Protein AF-A0A2V6XPP9-F1 (afdb_monomer_lite)

Secondary structure (DSSP, 8-state):
-HHHHHHHHHHH--SSSPPP-SEEE-TTGGGSHHHHHHHTT--TT--EEE-TTTT--

Sequence (57 aa):
AAQKLRERVAAEIKTTFASTYTKEISLAEALRIEEIAVYGQQATGGKYLINPNKGLR

Foldseek 3Di:
DVVVVVVVVVVPCPDPPDDDEPEEEEPVRCPDPVNCVQVVVVDVRHHYHYDNCVPPD

Radius of gyration: 18.27 Å; chains: 1; bounding box: 43×15×49 Å

pLDDT: mean 90.43, std 6.63, range [68.38, 96.81]

Structure (mmCIF, N/CA/C/O backbone):
data_AF-A0A2V6XPP9-F1
#
_entry.id   AF-A0A2V6XPP9-F1
#
loop_
_atom_site.group_PDB
_atom_site.id
_atom_site.type_symbol
_atom_site.label_atom_id
_atom_site.label_alt_id
_atom_site.label_comp_id
_atom_site.label_asym_id
_atom_site.label_entity_id
_atom_site.label_seq_id
_atom_site.pdbx_PDB_ins_code
_atom_site.Cartn_x
_atom_site.Cartn_y
_atom_site.Cartn_z
_atom_site.occupancy
_atom_site.B_iso_or_equiv
_atom_site.auth_seq_id
_atom_site.auth_comp_id
_atom_site.auth_asym_id
_atom_site.auth_atom_id
_atom_site.pdbx_PDB_model_num
ATOM 1 N N . ALA A 1 1 ? -20.987 6.673 32.891 1.00 73.50 1 ALA A N 1
ATOM 2 C CA . ALA A 1 1 ? -21.370 6.881 31.474 1.00 73.50 1 ALA A CA 1
ATOM 3 C C . ALA A 1 1 ? -20.188 6.717 30.509 1.00 73.50 1 ALA A C 1
ATOM 5 O O . ALA A 1 1 ? -20.243 5.828 29.671 1.00 73.50 1 ALA A O 1
ATOM 6 N N . ALA A 1 2 ? -19.104 7.496 30.643 1.00 86.38 2 ALA A N 1
ATOM 7 C CA . ALA A 1 2 ? -17.967 7.455 29.708 1.00 86.38 2 ALA A CA 1
ATOM 8 C C . ALA A 1 2 ? -17.253 6.087 29.613 1.00 86.38 2 ALA A C 1
ATOM 10 O O . ALA A 1 2 ? -16.830 5.689 28.534 1.00 86.38 2 ALA A O 1
ATOM 11 N N . GLN A 1 3 ? -17.166 5.345 30.722 1.00 92.50 3 GLN A N 1
ATOM 12 C CA . GLN A 1 3 ? -16.529 4.024 30.757 1.00 92.50 3 GLN A CA 1
ATOM 13 C C . GLN A 1 3 ? -17.268 2.985 29.894 1.00 92.50 3 GLN A C 1
ATOM 15 O O . GLN A 1 3 ? -16.651 2.336 29.059 1.00 92.50 3 GLN A O 1
ATOM 20 N N . LYS A 1 4 ? -18.602 2.946 29.989 1.00 92.94 4 LYS A N 1
ATOM 21 C CA . LYS A 1 4 ? -19.468 2.089 29.163 1.00 92.94 4 LYS A CA 1
ATOM 22 C C . LYS A 1 4 ? -19.332 2.388 27.663 1.00 92.94 4 LYS A C 1
ATOM 24 O O . LYS A 1 4 ? -19.413 1.485 26.838 1.00 92.94 4 LYS A O 1
ATOM 29 N N . LEU A 1 5 ? -19.123 3.659 27.303 1.00 90.56 5 LEU A N 1
ATOM 30 C CA . LEU A 1 5 ? -18.896 4.061 25.912 1.00 90.56 5 LEU A CA 1
ATOM 31 C C . LEU A 1 5 ? -17.538 3.552 25.403 1.00 90.56 5 LEU A C 1
ATOM 33 O O . LEU A 1 5 ? -17.468 3.013 24.304 1.00 90.56 5 LEU A O 1
ATOM 37 N N . ARG A 1 6 ? -16.479 3.679 26.215 1.00 90.19 6 ARG A N 1
ATOM 38 C CA . ARG A 1 6 ? -15.134 3.175 25.889 1.00 90.19 6 ARG A CA 1
ATOM 39 C C . ARG A 1 6 ? -15.101 1.657 25.742 1.00 90.19 6 ARG A C 1
ATOM 41 O O . ARG A 1 6 ? -14.504 1.163 24.796 1.00 90.19 6 ARG A O 1
ATOM 48 N N . GLU A 1 7 ? -15.768 0.935 26.636 1.00 93.81 7 GLU A N 1
ATOM 49 C CA . GLU A 1 7 ? -15.877 -0.528 26.578 1.00 93.81 7 GLU A CA 1
ATOM 50 C C . GLU A 1 7 ? -16.585 -0.997 25.307 1.00 93.81 7 GLU A C 1
ATOM 52 O O . GLU A 1 7 ? -16.126 -1.935 24.663 1.00 93.81 7 GLU A O 1
ATOM 57 N N . ARG A 1 8 ? -17.651 -0.300 24.892 1.00 90.69 8 ARG A N 1
ATOM 58 C CA . ARG A 1 8 ? -18.338 -0.595 23.630 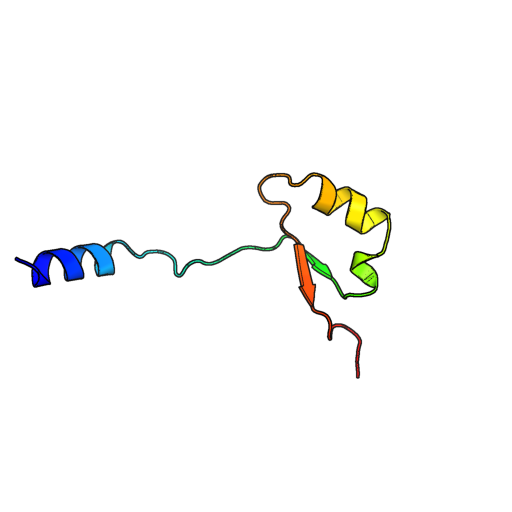1.00 90.69 8 ARG A CA 1
ATOM 59 C C . ARG A 1 8 ? -17.438 -0.354 22.418 1.00 90.69 8 ARG A C 1
ATOM 61 O O . ARG A 1 8 ? -17.354 -1.217 21.556 1.00 90.69 8 ARG A O 1
ATOM 68 N N . VAL A 1 9 ? -16.723 0.774 22.381 1.00 87.50 9 VAL A N 1
ATOM 69 C CA . VAL A 1 9 ? -15.754 1.065 21.309 1.00 87.50 9 VAL A CA 1
ATOM 70 C C . VAL A 1 9 ? -14.664 -0.007 21.255 1.00 87.50 9 VAL A C 1
ATOM 72 O O . VAL A 1 9 ? -14.370 -0.519 20.182 1.00 87.50 9 VAL A O 1
ATOM 75 N N . ALA A 1 10 ? -14.103 -0.400 22.401 1.00 86.94 10 ALA A N 1
ATOM 76 C CA . ALA A 1 10 ? -13.081 -1.443 22.463 1.00 86.94 10 ALA A CA 1
ATOM 77 C C . ALA A 1 10 ? -13.603 -2.810 21.984 1.00 86.94 10 ALA A C 1
ATOM 79 O O . ALA A 1 10 ? -12.909 -3.498 21.243 1.00 86.94 10 ALA A O 1
ATOM 80 N N . ALA A 1 11 ? -14.831 -3.183 22.359 1.00 88.19 11 ALA A N 1
ATOM 81 C CA . ALA A 1 11 ? -15.462 -4.432 21.930 1.00 88.19 11 ALA A CA 1
ATOM 82 C C . ALA A 1 11 ? -15.823 -4.455 20.430 1.00 88.19 11 ALA A C 1
ATOM 84 O O . ALA A 1 11 ? -15.928 -5.527 19.832 1.00 88.19 11 ALA A O 1
ATOM 85 N N . GLU A 1 12 ? -16.026 -3.286 19.816 1.00 83.81 12 GLU A N 1
ATOM 86 C CA . GLU A 1 12 ? -16.407 -3.147 18.406 1.00 83.81 12 GLU A CA 1
ATOM 87 C C . GLU A 1 12 ? -15.209 -3.005 17.450 1.00 83.81 12 GLU A C 1
ATOM 89 O O . GLU A 1 12 ? -15.362 -3.235 16.247 1.00 83.81 12 GLU A O 1
ATOM 94 N N . ILE A 1 13 ? -14.001 -2.705 17.946 1.00 84.38 13 ILE A N 1
ATOM 95 C CA . ILE A 1 13 ? -12.772 -2.721 17.134 1.00 84.38 13 ILE A CA 1
ATOM 96 C C . ILE A 1 13 ? -12.382 -4.178 16.850 1.00 84.38 13 ILE A C 1
ATOM 98 O O . ILE A 1 13 ? -11.622 -4.808 17.578 1.00 84.38 13 ILE A O 1
ATOM 102 N N . LYS A 1 14 ? -12.916 -4.729 15.756 1.00 78.81 14 LYS A N 1
ATOM 103 C CA . LYS A 1 14 ? -12.598 -6.091 15.287 1.00 78.81 14 LYS A CA 1
ATOM 104 C C . LYS A 1 14 ? -11.370 -6.152 14.382 1.00 78.81 14 LYS A C 1
ATOM 106 O O . LYS A 1 14 ? -10.823 -7.227 14.159 1.00 78.81 14 LYS A O 1
ATOM 111 N N . THR A 1 15 ? -10.952 -5.011 13.836 1.00 76.38 15 THR A N 1
ATOM 112 C CA . THR A 1 15 ? -9.836 -4.916 12.890 1.00 76.38 15 THR A CA 1
ATOM 113 C C . THR A 1 15 ? -9.009 -3.673 13.185 1.00 76.38 15 THR A C 1
ATOM 115 O O . THR A 1 15 ? -9.545 -2.567 13.245 1.00 76.38 15 THR A O 1
ATOM 118 N N . THR A 1 16 ? -7.698 -3.823 13.307 1.00 76.12 16 THR A N 1
ATOM 119 C CA . THR A 1 16 ? -6.751 -2.720 13.512 1.00 76.12 16 THR A CA 1
ATOM 120 C C . THR A 1 16 ? -6.377 -2.095 12.171 1.00 76.12 16 THR A C 1
ATOM 122 O O . THR A 1 16 ? -5.296 -2.355 11.662 1.00 76.12 16 THR A O 1
ATOM 125 N N . PHE A 1 17 ? -7.289 -1.337 11.544 1.00 76.94 17 PHE A N 1
ATOM 126 C CA . PHE A 1 17 ? -7.054 -0.619 10.269 1.00 76.94 17 PHE A CA 1
ATOM 127 C C . PHE A 1 17 ? -6.277 -1.427 9.204 1.00 76.94 17 PHE A C 1
ATOM 129 O O . PHE A 1 17 ? -5.512 -0.874 8.409 1.00 76.94 17 PHE A O 1
ATOM 136 N N . ALA A 1 18 ? -6.443 -2.753 9.209 1.00 81.44 18 ALA A N 1
ATOM 137 C CA . ALA A 1 18 ? -5.600 -3.651 8.446 1.00 81.44 18 ALA A CA 1
ATOM 138 C C . ALA A 1 18 ? -5.918 -3.470 6.962 1.00 81.44 18 ALA A C 1
ATOM 140 O O . ALA A 1 18 ? -7.059 -3.630 6.531 1.00 81.44 18 ALA A O 1
ATOM 141 N N . SER A 1 19 ? -4.905 -3.103 6.181 1.00 87.50 19 SER A N 1
ATOM 142 C CA . SER A 1 19 ? -5.014 -2.998 4.730 1.00 87.50 19 SER A CA 1
ATOM 143 C C . SER A 1 19 ? -4.413 -4.233 4.079 1.00 87.50 19 SER A C 1
ATOM 145 O O . SER A 1 19 ? -3.255 -4.555 4.327 1.00 87.50 19 SER A O 1
ATOM 147 N N . THR A 1 20 ? -5.181 -4.888 3.212 1.00 89.31 20 THR A N 1
ATOM 148 C CA . THR A 1 20 ? -4.678 -5.943 2.327 1.00 89.31 20 THR A CA 1
ATOM 149 C C . THR A 1 20 ? -4.118 -5.322 1.051 1.00 89.31 20 THR A C 1
ATOM 151 O O . THR A 1 20 ? -4.683 -4.358 0.523 1.00 89.31 20 THR A O 1
ATOM 154 N N . TYR 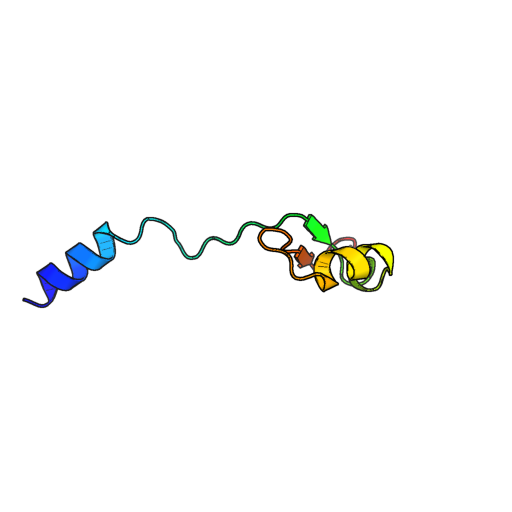A 1 21 ? -3.018 -5.885 0.557 1.00 93.12 21 TYR A N 1
ATOM 155 C CA . TYR A 1 21 ? -2.377 -5.495 -0.694 1.00 93.12 21 TYR A CA 1
ATOM 156 C C . TYR A 1 21 ? -2.359 -6.689 -1.638 1.00 93.12 21 TYR A C 1
ATOM 158 O O . TYR A 1 21 ? -2.065 -7.809 -1.229 1.00 93.12 21 TYR A O 1
ATOM 166 N N . THR A 1 22 ? -2.668 -6.444 -2.902 1.00 93.75 22 THR A N 1
ATOM 167 C CA . THR A 1 22 ? -2.666 -7.454 -3.964 1.00 93.75 22 THR A CA 1
ATOM 168 C C . THR A 1 22 ? -1.243 -7.804 -4.383 1.00 93.75 22 THR A C 1
ATOM 170 O O . THR A 1 22 ? -0.980 -8.916 -4.830 1.00 93.75 22 THR A O 1
ATOM 173 N N . LYS A 1 23 ? -0.324 -6.839 -4.274 1.00 94.69 23 LYS A N 1
ATOM 174 C CA . LYS A 1 23 ? 1.069 -6.986 -4.692 1.00 94.69 23 LYS A CA 1
ATOM 175 C C . LYS A 1 23 ? 1.958 -5.978 -3.977 1.00 94.69 23 LYS A C 1
ATOM 177 O O . LYS A 1 23 ? 1.539 -4.848 -3.721 1.00 94.69 23 LYS A O 1
ATOM 182 N N . GLU A 1 24 ? 3.191 -6.386 -3.714 1.00 96.25 24 GLU A N 1
ATOM 183 C CA . GLU A 1 24 ? 4.263 -5.520 -3.229 1.00 96.25 24 GLU A CA 1
ATOM 184 C C . GLU A 1 24 ? 5.322 -5.344 -4.324 1.00 96.25 24 GLU A C 1
ATOM 186 O O . GLU A 1 24 ? 5.823 -6.333 -4.871 1.00 96.25 24 GLU A O 1
ATOM 191 N N . ILE A 1 25 ? 5.678 -4.100 -4.643 1.00 96.31 25 ILE A N 1
ATOM 192 C CA . ILE A 1 25 ? 6.600 -3.737 -5.729 1.00 96.31 25 ILE A CA 1
ATOM 193 C C . ILE A 1 25 ? 7.700 -2.787 -5.240 1.00 96.31 25 ILE A C 1
ATOM 195 O O . ILE A 1 25 ? 7.510 -2.062 -4.266 1.00 96.31 25 ILE A O 1
ATOM 199 N N . SER A 1 26 ? 8.863 -2.791 -5.891 1.00 96.81 26 SER A N 1
ATOM 200 C CA . SER A 1 26 ? 9.932 -1.825 -5.616 1.00 96.81 26 SER A CA 1
ATOM 201 C C . SER A 1 26 ? 9.628 -0.450 -6.214 1.00 96.81 26 SER A C 1
ATOM 203 O O . SER A 1 26 ? 8.724 -0.299 -7.038 1.00 96.81 26 SER A O 1
ATOM 205 N N . LEU A 1 27 ? 10.416 0.565 -5.846 1.00 95.06 27 LEU A N 1
ATOM 206 C CA . LEU A 1 27 ? 10.281 1.895 -6.447 1.00 95.06 27 LEU A CA 1
ATOM 207 C C . LEU A 1 27 ? 10.563 1.878 -7.960 1.00 95.06 27 LEU A C 1
ATOM 209 O O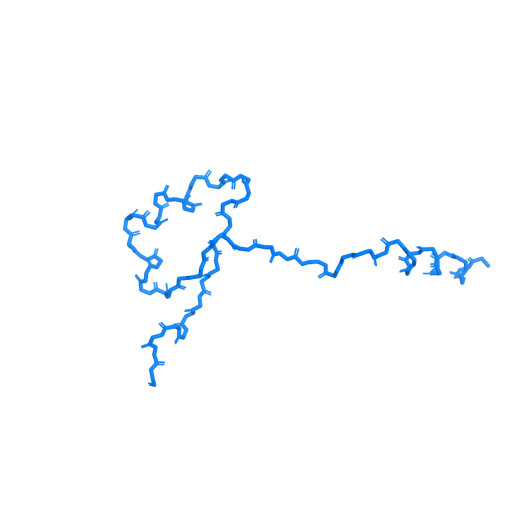 . LEU A 1 27 ? 9.880 2.556 -8.718 1.00 95.06 27 LEU A O 1
ATOM 213 N N . ALA A 1 28 ? 11.528 1.069 -8.408 1.00 95.50 28 ALA A N 1
ATOM 214 C CA . ALA A 1 28 ? 11.816 0.900 -9.831 1.00 95.50 28 ALA A CA 1
ATOM 215 C C . ALA A 1 28 ? 10.693 0.142 -10.558 1.00 95.50 28 ALA A C 1
ATOM 217 O O . ALA A 1 28 ? 10.368 0.456 -11.700 1.00 95.50 28 ALA A O 1
ATOM 218 N N . GLU A 1 29 ? 10.079 -0.843 -9.897 1.00 95.75 29 GLU A N 1
ATOM 219 C CA . GLU A 1 29 ? 8.923 -1.567 -10.433 1.00 95.75 29 GLU A CA 1
ATOM 220 C C . GLU A 1 29 ? 7.703 -0.652 -10.592 1.00 95.75 29 GLU A C 1
ATOM 222 O O . GLU A 1 29 ? 6.995 -0.767 -11.585 1.00 95.75 29 GLU A O 1
ATOM 227 N N . ALA A 1 30 ? 7.502 0.315 -9.691 1.00 95.38 30 ALA A N 1
ATOM 228 C CA . ALA A 1 30 ? 6.405 1.281 -9.781 1.00 95.38 30 ALA A CA 1
ATOM 229 C C . ALA A 1 30 ? 6.448 2.165 -11.043 1.00 95.38 30 ALA A C 1
ATOM 231 O O . ALA A 1 30 ? 5.431 2.734 -11.419 1.00 95.38 30 ALA A O 1
ATOM 232 N N . LEU A 1 31 ? 7.597 2.271 -11.717 1.00 95.94 31 LEU A N 1
ATOM 233 C CA . LEU A 1 31 ? 7.742 3.036 -12.960 1.00 95.94 31 LEU A CA 1
ATOM 234 C C . LEU A 1 31 ? 7.469 2.203 -14.224 1.00 95.94 31 LEU A C 1
ATOM 236 O O . LEU A 1 31 ? 7.517 2.737 -15.331 1.00 95.94 31 LEU A O 1
ATOM 240 N N . ARG A 1 32 ? 7.204 0.899 -14.087 1.00 96.50 32 ARG A N 1
ATOM 241 C CA . ARG A 1 32 ? 6.901 0.017 -15.220 1.00 96.50 32 ARG A CA 1
ATOM 242 C C . ARG A 1 32 ? 5.476 0.254 -15.714 1.00 96.50 32 ARG A C 1
ATOM 244 O O . ARG A 1 32 ? 4.539 0.311 -14.917 1.00 96.50 32 ARG A O 1
ATOM 251 N N . ILE A 1 33 ? 5.311 0.341 -17.034 1.00 96.69 33 ILE A N 1
ATOM 252 C CA . ILE A 1 33 ? 4.019 0.618 -17.682 1.00 96.69 33 ILE A CA 1
ATOM 253 C C . ILE A 1 33 ? 2.982 -0.445 -17.300 1.00 96.69 33 ILE A C 1
ATOM 255 O O . ILE A 1 33 ? 1.821 -0.117 -17.061 1.00 96.69 33 ILE A O 1
ATOM 259 N N . GLU A 1 34 ? 3.405 -1.702 -17.176 1.00 95.38 34 GLU A N 1
ATOM 260 C CA . GLU A 1 34 ? 2.533 -2.825 -16.837 1.00 95.38 34 GLU A CA 1
ATOM 261 C C . GLU A 1 34 ? 1.993 -2.714 -15.405 1.00 95.38 34 GLU A C 1
ATOM 263 O O . GLU A 1 34 ? 0.831 -3.026 -15.163 1.00 95.38 34 GLU A O 1
ATOM 268 N N . GLU A 1 35 ? 2.804 -2.232 -14.457 1.00 95.62 35 GLU A N 1
ATOM 269 C CA . GLU A 1 35 ? 2.373 -2.033 -13.068 1.00 95.62 35 GLU A CA 1
ATOM 270 C C . GLU A 1 35 ? 1.435 -0.821 -12.962 1.00 95.62 35 GLU A C 1
ATOM 272 O O . GLU A 1 35 ? 0.372 -0.921 -12.342 1.00 95.62 35 GLU A O 1
ATOM 277 N N . ILE A 1 36 ? 1.782 0.292 -13.630 1.00 95.38 36 ILE A N 1
ATOM 278 C CA . ILE A 1 36 ? 0.959 1.514 -13.710 1.00 95.38 36 ILE A CA 1
ATOM 279 C C . ILE A 1 36 ? -0.429 1.198 -14.260 1.00 95.38 36 ILE A C 1
ATOM 281 O O . ILE A 1 36 ? -1.433 1.665 -13.719 1.00 95.38 36 ILE A 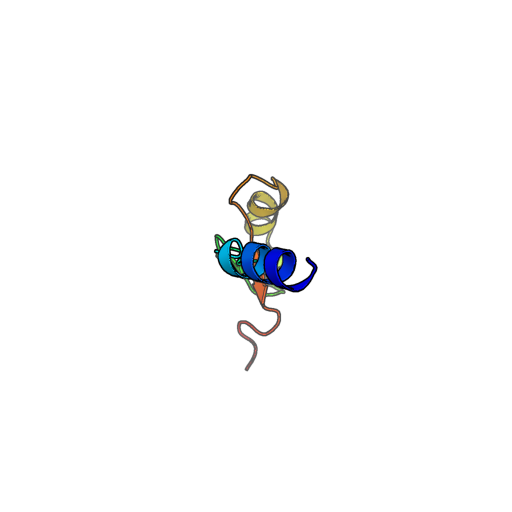O 1
ATOM 285 N N . ALA A 1 37 ? -0.497 0.377 -15.310 1.00 95.38 37 ALA A N 1
ATOM 286 C CA . ALA A 1 37 ? -1.753 -0.024 -15.923 1.00 95.38 37 ALA A CA 1
ATOM 287 C C . ALA A 1 37 ? -2.676 -0.776 -14.952 1.00 95.38 37 ALA A C 1
ATOM 289 O O . ALA A 1 37 ? -3.888 -0.742 -15.145 1.00 95.38 37 ALA A O 1
ATOM 290 N N . VAL A 1 38 ? -2.144 -1.432 -13.913 1.00 93.19 38 VAL A N 1
ATOM 291 C CA . VAL A 1 38 ? -2.953 -2.139 -12.910 1.00 93.19 38 VAL A CA 1
ATOM 292 C C . VAL A 1 38 ? -3.373 -1.206 -11.778 1.00 93.19 38 VAL A C 1
ATOM 294 O O . VAL A 1 38 ? -4.570 -1.016 -11.564 1.00 93.19 38 VAL A O 1
ATOM 297 N N . TYR A 1 39 ? -2.430 -0.587 -11.059 1.00 93.75 39 TYR A N 1
ATOM 298 C CA . TYR A 1 39 ? -2.803 0.248 -9.908 1.00 93.75 39 TYR A CA 1
ATOM 299 C C . TYR A 1 39 ? -3.482 1.561 -10.317 1.00 93.75 39 TYR A C 1
ATOM 301 O O . TYR A 1 39 ? -4.269 2.114 -9.546 1.00 93.75 39 TYR A O 1
ATOM 309 N N . GLY A 1 40 ? -3.219 2.052 -11.532 1.00 92.69 40 GLY A N 1
ATOM 310 C CA . GLY A 1 40 ? -3.846 3.249 -12.090 1.00 92.69 40 GLY A CA 1
ATOM 311 C C . GLY A 1 40 ? -5.351 3.098 -12.321 1.00 92.69 40 GLY A C 1
ATOM 312 O O . 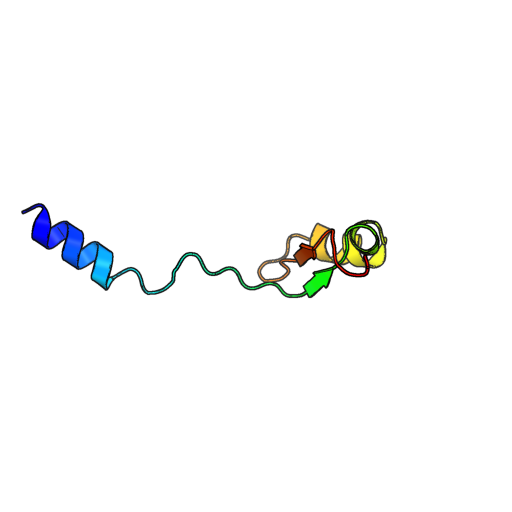GLY A 1 40 ? -6.057 4.100 -12.340 1.00 92.69 40 GLY A O 1
ATOM 313 N N . GLN A 1 41 ? -5.863 1.865 -12.414 1.00 93.81 41 GLN A N 1
ATOM 314 C CA . GLN A 1 41 ? -7.305 1.600 -12.493 1.00 93.81 41 GLN A CA 1
ATOM 315 C C . GLN A 1 41 ? -8.037 1.929 -11.187 1.00 93.81 41 GLN A C 1
ATOM 317 O O . GLN A 1 41 ? -9.252 2.097 -11.204 1.00 93.81 41 GLN A O 1
ATOM 322 N N . GLN A 1 42 ? -7.322 1.978 -10.052 1.00 89.56 42 GLN A N 1
ATOM 323 C CA . GLN A 1 42 ? -7.892 2.239 -8.723 1.00 89.56 42 GLN A CA 1
ATOM 324 C C . GLN A 1 42 ? -9.074 1.313 -8.369 1.00 89.56 42 GLN A C 1
ATOM 326 O O . GLN A 1 42 ? -9.979 1.682 -7.619 1.00 89.56 42 GLN A O 1
ATOM 331 N N . ALA A 1 43 ? -9.060 0.088 -8.900 1.00 92.12 43 ALA A N 1
ATOM 332 C CA . ALA A 1 43 ? -10.105 -0.898 -8.672 1.00 92.12 43 ALA A CA 1
ATOM 333 C C . ALA A 1 43 ? -10.162 -1.329 -7.195 1.00 92.12 43 ALA A C 1
ATOM 335 O O . ALA A 1 43 ? -9.136 -1.469 -6.517 1.00 92.12 43 ALA A O 1
ATOM 336 N N . THR A 1 44 ? -11.370 -1.589 -6.687 1.00 90.19 44 THR A N 1
ATOM 337 C CA . THR A 1 44 ? -11.559 -2.110 -5.327 1.00 90.19 44 THR A CA 1
ATOM 338 C C . THR A 1 44 ? -10.826 -3.443 -5.167 1.00 90.19 44 THR A C 1
ATOM 340 O O . THR A 1 44 ? -11.004 -4.359 -5.962 1.00 90.19 44 THR A O 1
ATOM 343 N N . GLY A 1 45 ? -9.983 -3.550 -4.138 1.00 86.94 45 GLY A N 1
ATOM 344 C CA . GLY A 1 45 ? -9.166 -4.745 -3.895 1.00 86.94 45 GLY A CA 1
ATOM 345 C C . GLY A 1 45 ? -7.886 -4.841 -4.736 1.00 86.94 45 GLY A C 1
ATOM 346 O O . GLY A 1 45 ? -7.149 -5.804 -4.558 1.00 86.94 45 GLY A O 1
ATOM 347 N N . GLY A 1 46 ? -7.589 -3.854 -5.592 1.00 91.38 46 GLY A N 1
ATOM 348 C CA . GLY A 1 46 ? -6.374 -3.768 -6.418 1.00 91.38 46 GLY A CA 1
ATOM 349 C C . GLY A 1 46 ? -5.238 -2.947 -5.794 1.00 91.38 46 GLY A C 1
ATOM 350 O O . GLY A 1 46 ? -4.488 -2.284 -6.506 1.00 91.38 46 GLY A O 1
ATOM 351 N N . LYS A 1 47 ? -5.140 -2.906 -4.460 1.00 93.81 47 LYS A N 1
ATOM 352 C CA . LYS A 1 47 ? -4.183 -2.041 -3.755 1.00 93.81 47 LYS A CA 1
ATOM 353 C C . LYS A 1 47 ? -2.757 -2.587 -3.892 1.00 93.81 47 LYS A C 1
ATOM 355 O O . LYS A 1 47 ? -2.498 -3.724 -3.506 1.00 93.81 47 LYS A O 1
ATOM 360 N N . TYR A 1 48 ? -1.818 -1.761 -4.347 1.00 96.06 48 TYR A N 1
ATOM 361 C CA . TYR A 1 48 ? -0.387 -2.083 -4.346 1.00 96.06 48 TYR A CA 1
ATOM 362 C C . TYR A 1 48 ? 0.355 -1.438 -3.177 1.00 96.06 48 TYR A C 1
ATOM 364 O O . TYR A 1 48 ? 0.024 -0.335 -2.744 1.00 96.06 48 TYR A O 1
ATOM 372 N N . LEU A 1 49 ? 1.363 -2.150 -2.673 1.00 96.25 49 LEU A N 1
ATOM 373 C CA . LEU A 1 49 ? 2.317 -1.665 -1.682 1.00 96.25 49 LEU A CA 1
ATOM 374 C C . LEU A 1 49 ? 3.648 -1.376 -2.379 1.00 96.25 49 LEU A C 1
ATOM 376 O O . LEU A 1 49 ? 4.246 -2.277 -2.961 1.00 96.25 49 LEU A O 1
ATOM 380 N N . ILE A 1 50 ? 4.127 -0.136 -2.313 1.00 96.44 50 ILE A N 1
ATOM 381 C CA . ILE A 1 50 ? 5.471 0.197 -2.793 1.00 96.44 50 ILE A CA 1
ATOM 382 C C . ILE A 1 50 ? 6.434 0.063 -1.615 1.00 96.44 50 ILE A C 1
ATOM 384 O O . ILE A 1 50 ? 6.298 0.771 -0.619 1.00 96.44 50 ILE A O 1
ATOM 388 N N . ASN A 1 51 ? 7.412 -0.828 -1.745 1.00 96.44 51 ASN A N 1
ATOM 389 C CA . ASN A 1 51 ? 8.531 -0.979 -0.826 1.00 96.44 51 ASN A CA 1
ATOM 390 C C . ASN A 1 51 ? 9.805 -0.431 -1.492 1.00 96.44 51 ASN A C 1
ATOM 392 O O . ASN A 1 51 ? 10.414 -1.123 -2.312 1.00 96.44 51 ASN A O 1
ATOM 396 N N . PRO A 1 52 ? 10.249 0.795 -1.157 1.00 95.69 52 PRO A N 1
ATOM 397 C CA . PRO A 1 52 ? 11.386 1.425 -1.827 1.00 95.69 52 PRO A CA 1
ATOM 398 C C . PRO A 1 52 ? 12.702 0.655 -1.688 1.00 95.69 52 PRO A C 1
ATOM 400 O O . PRO A 1 52 ? 13.543 0.731 -2.578 1.00 95.69 52 PRO A O 1
ATOM 403 N N . ASN A 1 53 ? 12.863 -0.109 -0.604 1.00 95.06 53 ASN A N 1
ATOM 404 C CA . ASN A 1 53 ? 14.081 -0.867 -0.315 1.00 95.06 53 ASN A CA 1
ATOM 405 C C . ASN A 1 53 ? 14.078 -2.271 -0.928 1.00 95.06 53 ASN A C 1
ATOM 407 O O . ASN A 1 53 ? 15.072 -2.991 -0.841 1.00 95.06 53 ASN A O 1
ATOM 411 N N . LYS A 1 54 ? 12.976 -2.691 -1.556 1.00 92.50 54 LYS A N 1
ATOM 412 C CA . LYS A 1 54 ? 12.883 -4.008 -2.185 1.00 92.50 54 LYS A CA 1
ATOM 413 C C . LYS A 1 54 ? 13.924 -4.130 -3.303 1.00 92.50 54 LYS A C 1
ATOM 415 O O . LYS A 1 54 ? 13.824 -3.466 -4.332 1.00 92.50 54 LYS A O 1
ATOM 420 N N . GLY A 1 55 ? 14.903 -5.014 -3.102 1.00 84.94 55 GLY A N 1
ATOM 421 C CA . GLY A 1 55 ? 15.986 -5.281 -4.055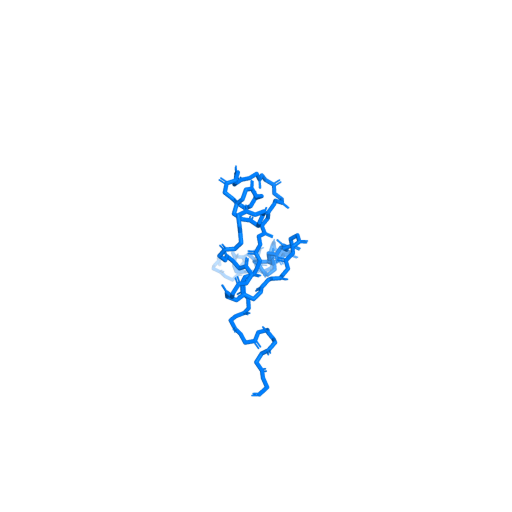 1.00 84.94 55 GLY A CA 1
ATOM 422 C C . GLY A 1 55 ? 17.229 -4.401 -3.890 1.00 84.94 55 GLY A C 1
ATOM 423 O O . GLY A 1 55 ? 18.193 -4.604 -4.625 1.00 84.94 55 GLY A O 1
ATOM 424 N N . LEU A 1 56 ? 17.237 -3.474 -2.928 1.00 83.75 56 LEU A N 1
ATOM 425 C CA . LEU A 1 56 ? 18.448 -2.773 -2.503 1.00 83.75 56 LEU A CA 1
ATOM 426 C C . LEU A 1 56 ? 19.149 -3.627 -1.435 1.00 83.75 56 LEU A C 1
ATOM 428 O O . LEU A 1 56 ? 18.497 -4.115 -0.511 1.00 83.75 56 LEU A O 1
ATOM 432 N N . ARG A 1 57 ? 20.452 -3.867 -1.607 1.00 68.38 57 ARG A N 1
ATOM 433 C CA . ARG A 1 57 ? 21.323 -4.505 -0.609 1.00 68.38 57 ARG A CA 1
ATOM 434 C C . ARG A 1 57 ? 22.168 -3.452 0.079 1.00 68.38 57 ARG A C 1
ATOM 436 O O . ARG A 1 57 ? 22.643 -2.554 -0.648 1.00 68.38 57 ARG A O 1
#